Protein AF-A0A227FK94-F1 (afdb_monomer)

InterPro domains:
  IPR013780 Glycosyl hydrolase, all-beta [G3DSA:2.60.40.1180] (21-68)

Solvent-accessible surface area (backbone atoms only — not comparable to full-atom values): 4322 Å² total; per-residue (Å²): 140,74,87,82,56,86,55,54,64,57,51,52,52,53,52,50,52,42,72,73,35,61,23,71,70,76,26,52,79,45,86,59,45,77,65,96,41,37,38,27,31,39,21,36,41,90,91,47,72,45,78,48,74,45,78,76,45,97,61,93,80,88,83,83,69,80,86,130

Structure (mmCIF, N/CA/C/O backbone):
data_AF-A0A227FK94-F1
#
_entry.id   AF-A0A227FK94-F1
#
loop_
_atom_site.group_PDB
_atom_site.id
_atom_site.type_symbol
_atom_site.label_atom_id
_atom_site.label_alt_id
_atom_site.label_comp_id
_atom_site.label_asym_id
_atom_site.label_entity_id
_atom_site.label_seq_id
_atom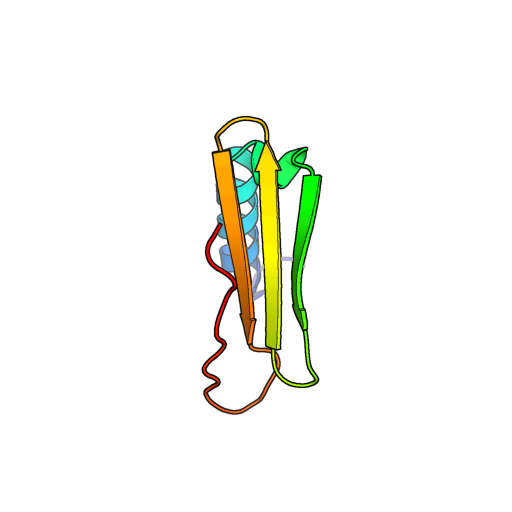_site.pdbx_PDB_ins_code
_atom_site.Cartn_x
_atom_site.Cartn_y
_atom_site.Cartn_z
_atom_site.occupancy
_atom_site.B_iso_or_equiv
_atom_site.auth_seq_id
_atom_site.auth_comp_id
_atom_site.auth_asym_id
_atom_site.auth_atom_id
_atom_site.pdbx_PDB_model_num
ATOM 1 N N . LEU A 1 1 ? 25.212 -1.633 10.505 1.00 51.62 1 LEU A N 1
ATOM 2 C CA . LEU A 1 1 ? 25.404 -0.950 9.204 1.00 51.62 1 LEU A CA 1
ATOM 3 C C . LEU A 1 1 ? 24.055 -0.400 8.734 1.00 51.62 1 LEU A C 1
ATOM 5 O O . LEU A 1 1 ? 23.350 -1.062 7.995 1.00 51.62 1 LEU A O 1
ATOM 9 N N . VAL A 1 2 ? 23.651 0.762 9.254 1.00 62.28 2 VAL A N 1
ATOM 10 C CA . VAL A 1 2 ? 22.452 1.519 8.810 1.00 62.28 2 VAL A CA 1
ATOM 11 C C . VAL A 1 2 ? 22.862 2.901 8.275 1.00 62.28 2 VAL A C 1
ATOM 13 O O . VAL A 1 2 ? 22.089 3.591 7.617 1.00 62.28 2 VAL A O 1
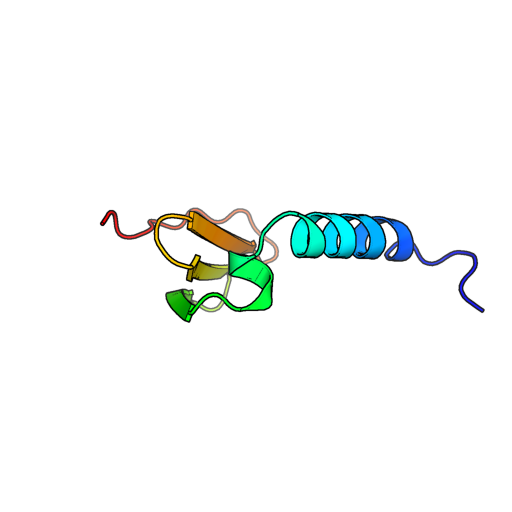ATOM 16 N N . GLN A 1 3 ? 24.114 3.296 8.517 1.00 61.84 3 GLN A N 1
ATOM 17 C CA . GLN A 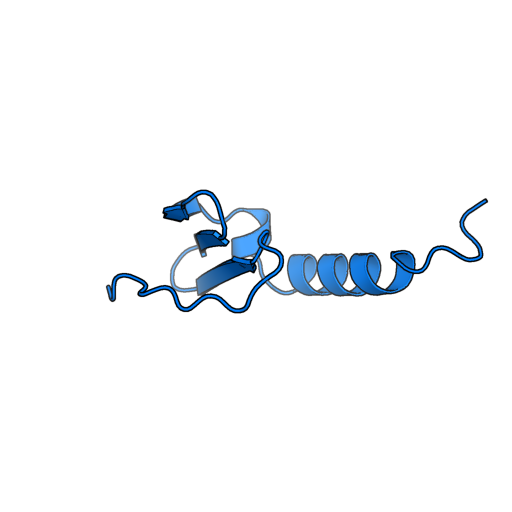1 3 ? 24.660 4.555 8.040 1.00 61.84 3 GLN A CA 1
ATOM 18 C C . GLN A 1 3 ? 24.888 4.472 6.526 1.00 61.84 3 GLN A C 1
ATOM 20 O O . GLN A 1 3 ? 25.654 3.627 6.070 1.00 61.84 3 GLN A O 1
ATOM 25 N N . GLY A 1 4 ? 24.182 5.319 5.769 1.00 76.12 4 GLY A N 1
ATOM 26 C CA . GLY A 1 4 ? 24.334 5.468 4.317 1.00 76.12 4 GLY A CA 1
ATOM 27 C C . GLY A 1 4 ? 23.191 4.930 3.446 1.00 76.12 4 GLY A C 1
ATOM 28 O O . GLY A 1 4 ? 23.291 5.028 2.228 1.00 76.12 4 GLY A O 1
ATOM 29 N N . SER A 1 5 ? 22.108 4.376 4.010 1.00 85.94 5 SER A N 1
ATOM 30 C CA . SER A 1 5 ? 20.976 3.928 3.180 1.00 85.94 5 SER A CA 1
ATOM 31 C C . SER A 1 5 ? 20.195 5.127 2.619 1.00 85.94 5 SER A C 1
ATOM 33 O O . SER A 1 5 ? 19.659 5.903 3.417 1.00 85.94 5 SER A O 1
ATOM 35 N N . PRO A 1 6 ? 20.038 5.255 1.286 1.00 88.00 6 PRO A N 1
ATOM 36 C CA . PRO A 1 6 ? 19.228 6.321 0.689 1.00 88.00 6 PRO A CA 1
ATOM 37 C C . PRO A 1 6 ? 17.740 6.200 1.058 1.00 88.00 6 PRO A C 1
ATOM 39 O O . PRO A 1 6 ? 16.992 7.168 0.970 1.00 88.00 6 PRO A O 1
ATOM 42 N N . TRP A 1 7 ? 17.311 5.025 1.525 1.00 92.06 7 TRP A N 1
ATOM 43 C CA . TRP A 1 7 ? 15.917 4.730 1.8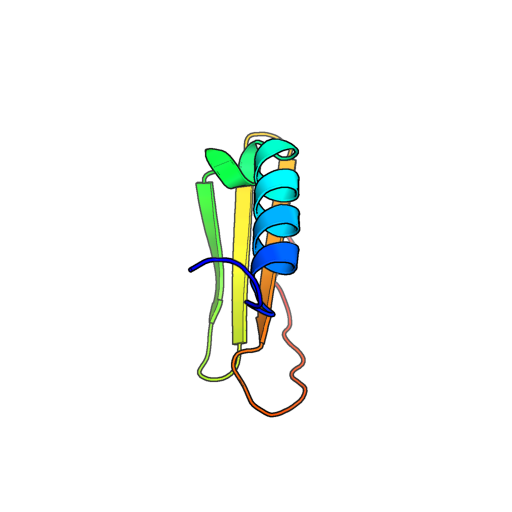46 1.00 92.06 7 TRP A CA 1
ATOM 44 C C . TRP A 1 7 ? 15.538 5.043 3.291 1.00 92.06 7 TRP A C 1
ATOM 46 O O . TRP A 1 7 ? 14.354 5.118 3.607 1.00 92.06 7 TRP A O 1
ATOM 56 N N . LEU A 1 8 ? 16.517 5.206 4.189 1.00 93.25 8 LEU A N 1
ATOM 57 C CA . LEU A 1 8 ? 16.244 5.329 5.623 1.00 93.25 8 LEU A CA 1
ATOM 58 C C . LEU A 1 8 ? 15.345 6.531 5.930 1.00 93.25 8 LEU A C 1
ATOM 60 O O . LEU A 1 8 ? 14.378 6.395 6.675 1.00 93.25 8 LEU A O 1
ATOM 64 N N . HIS A 1 9 ? 15.649 7.682 5.330 1.00 93.00 9 HIS A N 1
ATOM 65 C CA . HIS A 1 9 ? 14.868 8.895 5.539 1.00 93.00 9 HIS A CA 1
ATOM 66 C C . HIS A 1 9 ? 13.436 8.746 5.009 1.00 93.00 9 HIS A C 1
ATOM 68 O O . HIS A 1 9 ? 12.483 9.090 5.705 1.00 93.00 9 HIS A O 1
ATOM 74 N N . LEU A 1 10 ? 13.279 8.145 3.825 1.00 94.00 10 LEU A N 1
ATOM 75 C CA . LEU A 1 10 ? 11.971 7.868 3.234 1.00 94.00 10 LEU A CA 1
ATOM 76 C C . LEU A 1 10 ? 11.125 6.957 4.138 1.00 94.00 10 LEU A C 1
ATOM 78 O O . LEU A 1 10 ? 9.971 7.264 4.426 1.00 94.00 10 LEU A O 1
ATOM 82 N N . TYR A 1 11 ? 11.705 5.868 4.653 1.00 94.81 11 TYR A N 1
ATOM 83 C CA . TYR A 1 11 ? 10.992 4.973 5.567 1.00 94.81 11 TYR A CA 1
ATOM 84 C C . TYR A 1 11 ? 10.615 5.655 6.882 1.00 94.81 11 TYR A C 1
ATOM 86 O O . TYR A 1 11 ? 9.522 5.416 7.389 1.00 94.81 11 TYR A O 1
ATOM 94 N N . GLN A 1 12 ? 11.475 6.521 7.428 1.00 95.69 12 GLN A N 1
ATOM 95 C CA . GLN A 1 12 ? 11.129 7.321 8.607 1.00 95.69 12 GLN A CA 1
ATOM 96 C C . GLN A 1 12 ? 9.912 8.210 8.331 1.00 95.69 12 GLN A C 1
ATOM 98 O O . GLN A 1 12 ? 8.975 8.210 9.124 1.00 95.69 12 GLN A O 1
ATOM 103 N N . GLN A 1 13 ? 9.872 8.890 7.181 1.00 96.19 13 GLN A N 1
ATOM 104 C CA . GLN A 1 13 ? 8.718 9.699 6.778 1.00 96.19 13 GLN A CA 1
ATOM 105 C C . GLN A 1 13 ? 7.442 8.855 6.649 1.00 96.19 13 GLN A C 1
ATOM 107 O O . GLN A 1 13 ? 6.402 9.229 7.184 1.00 96.19 13 GLN A O 1
ATOM 112 N N . TRP A 1 14 ? 7.511 7.686 6.006 1.00 96.56 14 TRP A N 1
ATOM 113 C CA . TRP A 1 14 ? 6.358 6.786 5.880 1.00 96.56 14 TRP A CA 1
ATOM 114 C C . TRP A 1 14 ? 5.869 6.245 7.225 1.00 96.56 14 TRP A C 1
ATOM 116 O O . TRP A 1 14 ? 4.663 6.107 7.432 1.00 96.56 14 TRP A O 1
ATOM 126 N N . ILE A 1 15 ? 6.785 5.957 8.152 1.00 98.00 15 ILE A N 1
ATOM 127 C CA . ILE A 1 15 ? 6.442 5.537 9.515 1.00 98.00 15 ILE A CA 1
ATOM 128 C C . ILE A 1 15 ? 5.708 6.661 10.251 1.00 98.00 15 ILE A C 1
ATOM 130 O O . ILE A 1 15 ? 4.690 6.387 10.885 1.00 98.00 15 ILE A O 1
ATOM 134 N N . GLU A 1 16 ? 6.176 7.907 10.153 1.00 98.25 16 GLU A N 1
ATOM 135 C CA . GLU A 1 16 ? 5.502 9.044 10.792 1.00 98.25 16 GLU A CA 1
ATOM 136 C C . GLU A 1 16 ? 4.120 9.312 10.181 1.00 98.25 16 GLU A C 1
ATOM 138 O O . GLU A 1 16 ? 3.150 9.463 10.923 1.00 98.25 16 GLU A O 1
ATOM 143 N N . ILE A 1 17 ? 3.979 9.231 8.852 1.00 97.62 17 ILE A N 1
ATOM 144 C CA . ILE A 1 17 ? 2.668 9.295 8.178 1.00 97.62 17 ILE A CA 1
ATOM 145 C C . ILE A 1 17 ? 1.744 8.190 8.707 1.00 97.62 17 ILE A C 1
ATOM 147 O O . ILE A 1 17 ? 0.611 8.451 9.108 1.00 97.62 17 ILE A O 1
ATOM 151 N N . ARG A 1 18 ? 2.223 6.942 8.776 1.00 97.69 18 ARG A N 1
ATOM 152 C CA . ARG A 1 18 ? 1.426 5.822 9.293 1.00 97.69 18 ARG A CA 1
ATOM 153 C C . ARG A 1 18 ? 0.985 6.051 10.740 1.00 97.69 18 ARG A C 1
ATOM 155 O O . ARG A 1 18 ? -0.136 5.685 11.072 1.00 97.69 18 ARG A O 1
ATOM 162 N N . LYS A 1 19 ? 1.829 6.633 11.599 1.00 97.56 19 LYS A N 1
ATOM 163 C CA . LYS A 1 19 ? 1.474 6.959 12.994 1.00 97.56 19 LYS A CA 1
ATOM 164 C C . LYS A 1 19 ? 0.398 8.041 13.083 1.00 97.56 19 LYS A C 1
ATOM 166 O O . LYS A 1 19 ? -0.463 7.950 13.955 1.00 97.56 19 LYS A O 1
ATOM 171 N N . GLN A 1 20 ? 0.450 9.028 12.189 1.00 97.75 20 GLN A N 1
ATOM 172 C CA . GLN A 1 20 ? -0.493 10.143 12.149 1.00 97.75 20 GLN A CA 1
ATOM 173 C C . GLN A 1 20 ? -1.905 9.708 11.736 1.00 97.75 20 GLN A C 1
ATOM 175 O O . GLN A 1 20 ? -2.873 10.208 12.302 1.00 97.75 20 GLN A O 1
ATOM 180 N N . PHE A 1 21 ? -2.027 8.765 10.798 1.00 97.69 21 PHE A N 1
ATOM 181 C CA . PHE A 1 21 ? -3.322 8.363 10.246 1.00 97.69 21 PHE A CA 1
ATOM 182 C C . PHE A 1 21 ? -3.727 6.944 10.656 1.00 97.69 21 PHE A C 1
ATOM 184 O O . PHE A 1 21 ? -3.115 5.950 10.246 1.00 97.69 21 PHE A O 1
ATOM 191 N N . GLN A 1 22 ? -4.795 6.829 11.447 1.00 97.12 22 GLN A N 1
ATOM 192 C CA . GLN A 1 22 ? -5.254 5.545 11.987 1.00 97.12 22 GLN A CA 1
ATOM 193 C C . GLN A 1 22 ? -5.814 4.624 10.896 1.00 97.12 22 GLN A C 1
ATOM 195 O O . GLN A 1 22 ? -5.609 3.409 10.969 1.00 97.12 22 GLN A O 1
ATOM 200 N N . ALA A 1 23 ? -6.407 5.170 9.827 1.00 98.12 23 ALA A N 1
ATOM 201 C CA . ALA A 1 23 ? -6.850 4.376 8.683 1.00 98.12 23 ALA A CA 1
ATOM 202 C C . ALA A 1 23 ? -5.703 3.577 8.041 1.00 98.12 23 ALA A C 1
ATOM 204 O O . ALA A 1 23 ? -5.896 2.428 7.639 1.00 98.12 23 ALA A O 1
ATOM 205 N N . LEU A 1 24 ? -4.471 4.103 8.026 1.00 97.94 24 LEU A N 1
ATOM 206 C CA . LEU A 1 24 ? -3.307 3.349 7.542 1.00 97.94 24 LEU A CA 1
ATOM 207 C C . LEU A 1 24 ? -2.914 2.200 8.481 1.00 97.94 24 LEU A C 1
ATOM 209 O O . LEU A 1 24 ? -2.348 1.200 8.019 1.00 97.94 24 LEU A O 1
ATOM 213 N N . GLN A 1 25 ? -3.214 2.301 9.776 1.00 97.69 25 GLN A N 1
ATOM 214 C CA . GLN A 1 25 ? -2.875 1.291 10.779 1.00 97.69 25 GLN A CA 1
ATOM 215 C C . GLN A 1 25 ? -3.895 0.155 10.821 1.00 97.69 25 GLN A C 1
ATOM 217 O O . GLN A 1 25 ? -3.497 -1.002 10.675 1.00 97.69 25 GLN A O 1
ATOM 222 N N . SER A 1 26 ? -5.179 0.488 10.951 1.00 97.00 26 SER A N 1
ATOM 223 C CA . SER A 1 26 ? -6.270 -0.458 11.232 1.00 97.00 26 SER A CA 1
ATOM 224 C C . SER A 1 26 ? -7.480 -0.323 10.302 1.00 97.00 26 SER A C 1
ATOM 226 O O . SER A 1 26 ? -8.421 -1.103 10.427 1.00 97.00 26 SER A O 1
ATOM 228 N N . GLY A 1 27 ? -7.461 0.618 9.354 1.00 97.62 27 GLY A N 1
ATOM 229 C CA . GLY A 1 27 ? -8.547 0.783 8.391 1.00 97.62 27 GLY A CA 1
ATOM 230 C C . GLY A 1 27 ? -8.682 -0.400 7.432 1.00 97.62 27 GLY A C 1
ATOM 231 O O . GLY A 1 27 ? -7.677 -1.035 7.079 1.00 97.62 27 GLY A O 1
ATOM 232 N N . SER A 1 28 ? -9.913 -0.668 6.991 1.00 97.69 28 SER A N 1
ATOM 233 C CA . SER A 1 28 ? -10.218 -1.643 5.940 1.00 97.69 28 SER A CA 1
ATOM 234 C C . SER A 1 28 ? -9.495 -1.272 4.644 1.00 97.69 28 SER A C 1
ATOM 236 O O . SER A 1 28 ? -9.100 -0.123 4.445 1.00 97.69 28 SER A O 1
ATOM 238 N N . MET A 1 29 ? -9.267 -2.255 3.776 1.00 97.00 29 MET A N 1
ATOM 239 C CA . MET A 1 29 ? -8.593 -2.054 2.496 1.00 97.00 29 MET A CA 1
ATOM 240 C C . MET A 1 29 ? -9.551 -2.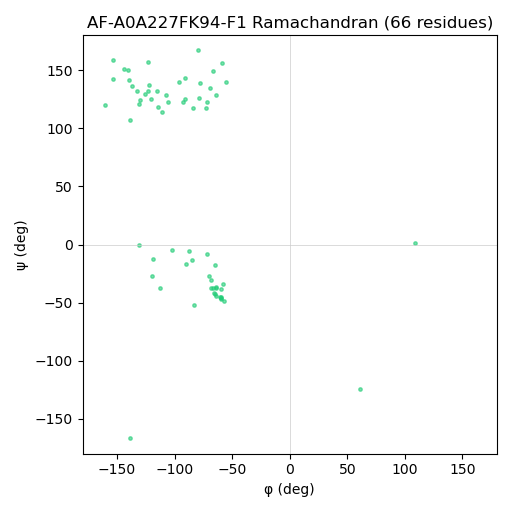353 1.349 1.00 97.00 29 MET A C 1
ATOM 242 O O . MET A 1 29 ? -10.172 -3.415 1.332 1.00 97.00 29 MET A O 1
ATOM 246 N N . GLN A 1 30 ? -9.612 -1.446 0.377 1.00 96.00 30 GLN A N 1
ATOM 247 C CA . GLN A 1 30 ? -10.390 -1.615 -0.847 1.00 96.00 30 GLN A CA 1
ATOM 248 C C . GLN A 1 30 ? -9.516 -1.308 -2.060 1.00 96.00 30 GLN A C 1
ATOM 250 O O . GLN A 1 30 ? -8.957 -0.219 -2.167 1.00 96.00 30 GLN A O 1
ATOM 255 N N . TRP A 1 31 ? -9.409 -2.259 -2.984 1.00 96.06 31 TRP A N 1
ATOM 256 C CA . TRP A 1 31 ? -8.735 -2.036 -4.260 1.00 96.06 31 TRP A CA 1
ATOM 257 C C . TRP A 1 31 ? -9.548 -1.080 -5.131 1.00 96.06 31 TRP A C 1
ATOM 259 O O . TRP A 1 31 ? -10.763 -1.229 -5.248 1.00 96.06 31 TRP A O 1
ATOM 269 N N . LEU A 1 32 ? -8.865 -0.106 -5.730 1.00 96.12 32 LEU A N 1
ATOM 270 C CA . LEU A 1 32 ? -9.463 0.884 -6.627 1.00 96.12 32 LEU A CA 1
ATOM 271 C C . LEU A 1 32 ? -8.966 0.704 -8.064 1.00 96.12 32 LEU A C 1
ATOM 273 O O . LEU A 1 32 ? -9.736 0.870 -9.002 1.00 96.12 32 LEU A O 1
ATOM 277 N N . TYR A 1 33 ? -7.690 0.350 -8.223 1.00 95.94 33 TYR A N 1
ATOM 278 C CA . TYR A 1 33 ? -7.038 0.127 -9.510 1.00 95.94 33 TYR A CA 1
ATOM 279 C C . TYR A 1 33 ? -5.873 -0.854 -9.344 1.00 95.94 33 TYR A C 1
ATOM 281 O O . TYR A 1 33 ? -5.169 -0.801 -8.333 1.00 95.94 33 TYR A O 1
ATOM 289 N N . CYS A 1 34 ? -5.648 -1.735 -10.317 1.00 95.38 34 CYS A N 1
ATOM 290 C CA . CYS A 1 34 ? -4.472 -2.602 -10.360 1.00 95.38 34 CYS A CA 1
ATOM 291 C C . CYS A 1 34 ? -4.250 -3.119 -11.786 1.00 95.38 34 CYS A C 1
ATOM 293 O O . CYS A 1 34 ? -5.114 -3.810 -12.327 1.00 95.38 34 CYS A O 1
ATOM 295 N N . ASP A 1 35 ? -3.096 -2.804 -12.364 1.00 94.50 35 ASP A N 1
ATOM 296 C CA . ASP A 1 35 ? -2.609 -3.362 -13.626 1.00 94.50 35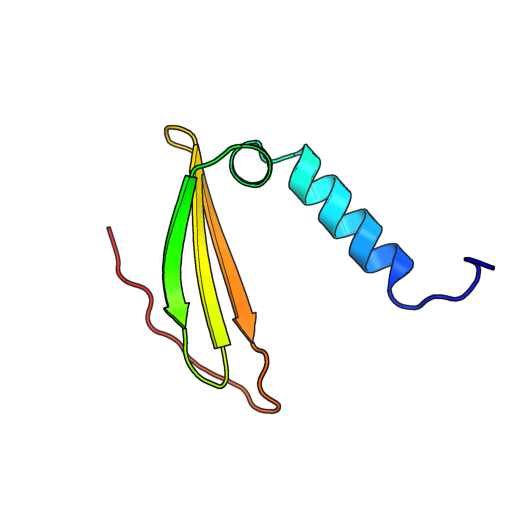 ASP A CA 1
ATOM 297 C C . ASP A 1 35 ? -1.098 -3.659 -13.534 1.00 94.50 35 ASP A C 1
ATOM 299 O O . ASP A 1 35 ? -0.511 -3.689 -12.448 1.00 94.50 35 ASP A O 1
ATOM 303 N N . GLU A 1 36 ? -0.444 -3.903 -14.669 1.00 94.50 36 GLU A N 1
ATOM 304 C CA . GLU A 1 36 ? 0.992 -4.184 -14.717 1.00 94.50 36 GLU A CA 1
ATOM 305 C C . GLU A 1 36 ? 1.915 -2.976 -14.452 1.00 94.50 36 GLU A C 1
ATOM 307 O O . GLU A 1 36 ? 3.129 -3.157 -14.333 1.00 94.50 36 GLU A O 1
ATOM 312 N N . ARG A 1 37 ? 1.381 -1.751 -14.370 1.00 95.56 37 ARG A N 1
ATOM 313 C CA . ARG A 1 37 ? 2.149 -0.494 -14.270 1.00 95.56 37 ARG A CA 1
ATOM 314 C C . ARG A 1 37 ? 1.863 0.289 -13.003 1.00 95.56 37 ARG A C 1
ATOM 316 O O . ARG A 1 37 ? 2.730 1.030 -12.546 1.00 95.56 37 ARG A O 1
ATOM 323 N N . ALA A 1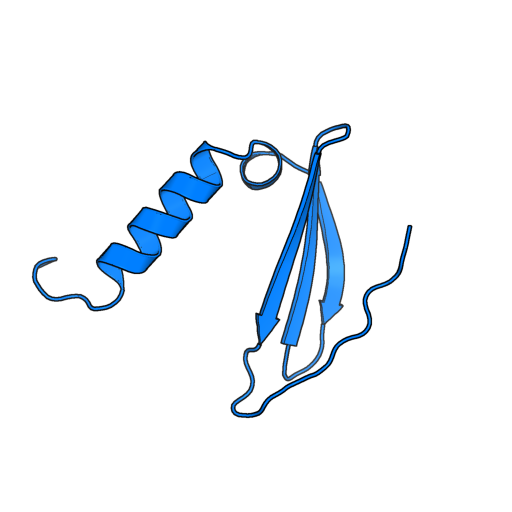 38 ? 0.680 0.154 -12.425 1.00 96.69 38 ALA A N 1
ATOM 324 C CA . ALA A 1 38 ? 0.281 0.898 -11.250 1.00 96.69 38 ALA A CA 1
ATOM 325 C C . ALA A 1 38 ? -0.774 0.156 -10.436 1.00 96.69 38 ALA A C 1
ATOM 327 O O . ALA A 1 38 ? -1.538 -0.678 -10.923 1.00 96.69 38 ALA A O 1
ATOM 328 N N . PHE A 1 39 ? -0.859 0.528 -9.166 1.00 96.62 39 PHE A N 1
ATOM 329 C CA . PHE A 1 39 ? -1.963 0.119 -8.321 1.00 96.62 39 PHE A CA 1
ATOM 330 C C . PHE A 1 39 ? -2.403 1.255 -7.409 1.00 96.62 39 PHE A C 1
ATOM 332 O O . PHE A 1 39 ? -1.603 2.098 -6.997 1.00 96.62 39 PHE A O 1
ATOM 339 N N . ALA A 1 40 ? -3.686 1.248 -7.067 1.00 97.31 40 ALA A N 1
ATOM 340 C CA . ALA A 1 40 ? -4.255 2.138 -6.078 1.00 97.31 40 ALA A CA 1
ATOM 341 C C . ALA A 1 40 ? -5.265 1.414 -5.187 1.00 97.31 40 ALA A C 1
ATOM 343 O O . ALA A 1 40 ? -6.055 0.583 -5.645 1.00 97.31 40 ALA A O 1
ATOM 344 N N . TYR A 1 41 ? -5.255 1.754 -3.903 1.00 97.06 41 TYR A N 1
ATOM 345 C CA . TYR A 1 41 ? -6.203 1.240 -2.923 1.00 97.06 41 TYR A CA 1
ATOM 346 C C . TYR A 1 41 ? -6.574 2.312 -1.897 1.00 97.06 41 TYR A C 1
ATOM 348 O O . TYR A 1 41 ? -5.781 3.198 -1.579 1.00 97.06 41 TYR A O 1
ATOM 356 N N . ALA A 1 42 ? -7.784 2.206 -1.356 1.00 97.06 42 ALA A N 1
ATOM 357 C CA . ALA A 1 42 ? -8.233 2.989 -0.219 1.00 97.06 42 ALA A CA 1
ATOM 358 C C . ALA A 1 42 ? -7.928 2.259 1.093 1.00 97.06 42 ALA A C 1
ATOM 360 O O . ALA A 1 42 ? -8.043 1.032 1.189 1.00 97.06 42 ALA A O 1
ATOM 361 N N . ARG A 1 43 ? -7.568 3.032 2.117 1.00 97.75 43 ARG A N 1
ATOM 362 C CA . ARG A 1 43 ? -7.582 2.633 3.524 1.00 97.75 43 ARG A CA 1
ATOM 363 C C . ARG A 1 43 ? -8.619 3.470 4.246 1.00 97.75 43 ARG A C 1
ATOM 365 O O . ARG A 1 43 ? -8.471 4.689 4.272 1.00 97.75 43 ARG A O 1
ATOM 372 N N . GLN A 1 44 ? -9.638 2.829 4.809 1.00 96.81 44 GLN A N 1
ATOM 373 C CA . GLN A 1 44 ? -10.773 3.521 5.419 1.00 96.81 44 GLN A CA 1
ATOM 374 C C . GLN A 1 44 ? -10.970 3.114 6.878 1.00 96.81 44 GLN A C 1
ATOM 376 O O . GLN A 1 44 ? -10.996 1.928 7.206 1.00 96.81 44 GLN A O 1
ATOM 381 N N . LEU A 1 45 ? -11.139 4.097 7.759 1.00 97.75 45 LEU A N 1
ATOM 382 C CA . LEU A 1 45 ? -11.516 3.887 9.154 1.00 97.75 45 LEU A CA 1
ATOM 383 C C . LEU A 1 45 ? -12.539 4.945 9.572 1.00 97.75 45 LEU A C 1
ATOM 385 O O . LEU A 1 45 ? -12.200 6.110 9.767 1.00 97.75 45 LEU A O 1
ATOM 389 N N . GLY A 1 46 ? -13.800 4.531 9.720 1.00 95.62 46 GLY A N 1
ATOM 390 C CA . GLY A 1 46 ? -14.901 5.469 9.935 1.00 95.62 46 GLY A CA 1
ATOM 391 C C . GLY A 1 46 ? -15.026 6.433 8.752 1.00 95.62 46 GLY A C 1
ATOM 392 O O . GLY A 1 46 ? -15.134 5.997 7.608 1.00 95.62 46 GLY A O 1
ATOM 393 N N . GLU A 1 47 ? -14.984 7.732 9.036 1.00 94.44 47 GLU A N 1
ATOM 394 C CA . GLU A 1 47 ? -15.056 8.797 8.026 1.00 94.44 47 GLU A CA 1
ATOM 395 C C . GLU A 1 47 ? -13.685 9.133 7.402 1.00 94.44 47 GLU A C 1
ATOM 397 O O . GLU A 1 47 ? -13.625 9.793 6.367 1.00 94.44 47 GLU A O 1
ATOM 402 N N . GLU A 1 48 ? -12.571 8.662 7.980 1.00 95.38 48 GLU A N 1
ATOM 403 C CA . GLU A 1 48 ? -11.231 8.884 7.425 1.00 95.38 48 GLU A CA 1
ATOM 404 C C . GLU A 1 48 ? -10.968 7.916 6.269 1.00 95.38 48 GLU A C 1
ATOM 406 O O . GLU A 1 48 ? -11.057 6.697 6.437 1.00 95.38 48 GLU A O 1
ATOM 411 N N . THR A 1 49 ? -10.592 8.452 5.103 1.00 95.31 49 THR A N 1
ATOM 412 C CA . THR A 1 49 ? -10.139 7.647 3.962 1.00 95.31 49 THR A CA 1
ATOM 413 C C . THR A 1 49 ? -8.859 8.188 3.356 1.00 95.31 49 THR A C 1
ATOM 415 O O . THR A 1 49 ? -8.739 9.376 3.066 1.00 95.31 49 THR A O 1
ATOM 418 N N . ILE A 1 50 ? -7.906 7.284 3.135 1.00 96.75 50 ILE A N 1
ATOM 419 C CA . ILE A 1 50 ? -6.615 7.578 2.517 1.00 96.75 50 ILE A CA 1
ATOM 420 C C . ILE A 1 50 ? -6.469 6.742 1.259 1.00 96.75 50 ILE A C 1
ATOM 422 O O . ILE A 1 50 ? -6.565 5.516 1.307 1.00 96.75 50 ILE A O 1
ATOM 426 N N . ILE A 1 51 ? -6.196 7.411 0.143 1.00 96.44 51 ILE A N 1
ATOM 427 C CA . ILE A 1 51 ? -5.865 6.764 -1.122 1.00 96.44 51 ILE A CA 1
ATOM 428 C C . ILE A 1 51 ? -4.349 6.597 -1.190 1.00 96.44 51 ILE A C 1
ATOM 430 O O . ILE A 1 51 ? -3.598 7.562 -1.064 1.00 96.44 51 ILE A O 1
ATOM 434 N N . VAL A 1 52 ? -3.904 5.364 -1.410 1.00 96.62 52 VAL A N 1
ATOM 435 C CA . VAL A 1 52 ? -2.517 5.043 -1.742 1.00 96.62 52 VAL A CA 1
ATOM 436 C C . VAL A 1 52 ? -2.474 4.702 -3.222 1.00 96.62 52 VAL A C 1
ATOM 438 O O . VAL A 1 52 ? -3.168 3.783 -3.641 1.00 96.62 52 VAL A O 1
ATOM 441 N N . ALA A 1 53 ? -1.665 5.423 -3.995 1.00 96.25 53 ALA A N 1
ATOM 442 C CA . ALA A 1 53 ? -1.425 5.159 -5.410 1.00 96.25 53 ALA A CA 1
ATOM 443 C C . ALA A 1 53 ? 0.080 5.015 -5.649 1.00 96.25 53 ALA A C 1
ATOM 445 O O . ALA A 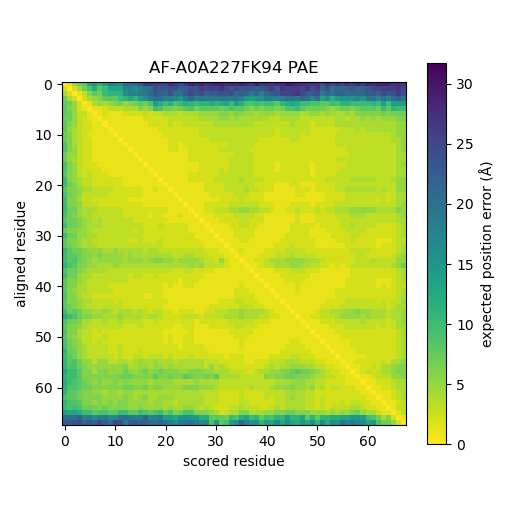1 53 ? 0.868 5.852 -5.206 1.00 96.25 53 ALA A O 1
ATOM 446 N N . VAL A 1 54 ? 0.478 3.942 -6.328 1.00 96.62 54 VAL A N 1
ATOM 447 C CA . VAL A 1 54 ? 1.880 3.627 -6.601 1.00 96.62 54 VAL A CA 1
ATOM 448 C C . VAL A 1 54 ? 2.031 3.316 -8.079 1.00 96.62 54 VAL A C 1
ATOM 450 O O . VAL A 1 54 ? 1.422 2.378 -8.590 1.00 96.62 54 VAL A O 1
ATOM 453 N N . ASN A 1 55 ? 2.875 4.096 -8.748 1.00 97.31 55 ASN A N 1
ATOM 454 C CA . ASN A 1 55 ? 3.376 3.764 -10.073 1.00 97.31 55 ASN A CA 1
ATOM 455 C C . ASN A 1 55 ? 4.582 2.826 -9.911 1.00 97.31 55 ASN A C 1
ATOM 457 O O . ASN A 1 55 ? 5.582 3.202 -9.299 1.00 97.31 55 ASN A O 1
ATOM 461 N N . ILE A 1 56 ? 4.462 1.604 -10.423 1.00 95.94 56 ILE A N 1
ATOM 462 C CA . ILE A 1 56 ? 5.529 0.592 -10.463 1.00 95.94 56 ILE A CA 1
ATOM 463 C C . ILE A 1 56 ? 6.164 0.477 -11.859 1.00 95.94 56 ILE A C 1
ATOM 465 O O . ILE A 1 56 ? 7.133 -0.259 -12.041 1.00 95.94 56 ILE A O 1
ATOM 469 N N . GLY A 1 57 ? 5.627 1.200 -12.842 1.00 94.31 57 GLY A N 1
ATOM 470 C CA . GLY A 1 57 ? 6.147 1.292 -14.194 1.00 94.31 57 GLY A CA 1
ATOM 471 C C . GLY A 1 57 ? 7.329 2.254 -14.318 1.00 94.31 57 GLY A C 1
ATOM 472 O O . GLY A 1 57 ? 7.632 3.062 -13.444 1.00 94.31 57 GLY A O 1
ATOM 473 N N . LEU A 1 58 ? 8.002 2.178 -15.467 1.00 94.19 58 LEU A N 1
ATOM 474 C CA . LEU A 1 58 ? 9.115 3.068 -15.824 1.00 94.19 58 LEU A CA 1
ATOM 475 C C . LEU A 1 58 ? 8.656 4.369 -16.501 1.00 94.19 58 LEU A C 1
ATOM 477 O O . LEU A 1 58 ? 9.480 5.223 -16.817 1.00 94.19 58 LEU A O 1
ATOM 481 N N . GLN A 1 59 ? 7.359 4.491 -16.780 1.00 95.12 59 GLN A N 1
ATOM 482 C CA . GLN A 1 59 ? 6.762 5.608 -17.505 1.00 95.12 59 GLN A CA 1
ATOM 483 C C . GLN A 1 59 ? 5.679 6.268 -16.659 1.00 95.12 59 GLN A C 1
ATOM 485 O O . GLN A 1 59 ? 5.091 5.648 -15.769 1.00 95.12 59 GLN A O 1
ATOM 490 N N . GLU A 1 60 ? 5.402 7.533 -16.961 1.00 94.75 60 GLU A N 1
ATOM 491 C CA . GLU A 1 60 ? 4.236 8.227 -16.429 1.00 94.75 60 GLU A CA 1
ATOM 492 C C . GLU A 1 60 ? 2.957 7.443 -16.751 1.00 94.75 60 GLU A C 1
ATOM 494 O O . GLU A 1 60 ? 2.827 6.848 -17.822 1.00 94.75 60 GLU A O 1
ATOM 499 N N . SER A 1 61 ? 2.039 7.395 -15.788 1.00 92.69 61 SER A N 1
ATOM 500 C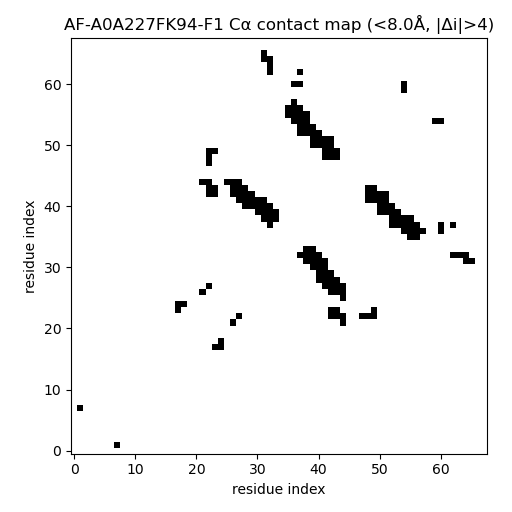 CA . SER A 1 61 ? 0.769 6.684 -15.907 1.00 92.69 61 SER A CA 1
ATOM 501 C C . SER A 1 61 ? -0.345 7.543 -15.329 1.00 92.69 61 SER A C 1
ATOM 503 O O . SER A 1 61 ? -0.195 8.126 -14.254 1.00 92.69 61 SER A O 1
ATOM 505 N N . THR A 1 62 ? -1.465 7.596 -16.040 1.00 94.88 62 THR A N 1
ATOM 506 C CA . THR A 1 62 ? -2.710 8.204 -15.572 1.00 94.88 62 THR A CA 1
ATOM 507 C C . THR A 1 62 ? -3.684 7.080 -15.264 1.00 94.88 62 THR A C 1
ATOM 509 O O . THR A 1 62 ? -3.882 6.199 -16.097 1.00 94.88 62 THR A O 1
ATOM 512 N N . ILE A 1 63 ? -4.261 7.105 -14.065 1.00 93.19 63 ILE A N 1
ATOM 513 C CA . ILE A 1 63 ? -5.270 6.140 -13.631 1.00 93.19 63 ILE A CA 1
ATOM 514 C C . ILE A 1 63 ? -6.535 6.896 -13.242 1.00 93.19 63 ILE A C 1
ATOM 516 O O . ILE A 1 63 ? -6.462 7.919 -12.558 1.00 93.19 63 ILE A O 1
ATOM 520 N N . ASP A 1 64 ? -7.683 6.373 -13.654 1.00 92.62 64 ASP A N 1
ATOM 521 C CA . ASP A 1 64 ? -8.982 6.871 -13.223 1.00 92.62 64 ASP A CA 1
ATOM 522 C C . ASP A 1 64 ? -9.429 6.078 -11.997 1.00 92.62 64 ASP A C 1
ATOM 524 O O . ASP A 1 64 ? -9.512 4.847 -12.024 1.00 92.62 64 ASP A O 1
ATOM 528 N N . LEU A 1 65 ? -9.699 6.783 -10.899 1.00 91.75 65 LEU A N 1
ATOM 529 C CA . LEU A 1 65 ? -10.206 6.173 -9.675 1.00 91.75 65 LEU A CA 1
ATOM 530 C C . LEU A 1 65 ? -11.734 6.299 -9.628 1.00 91.75 65 LEU A C 1
ATOM 532 O O . LEU A 1 65 ? -12.263 7.362 -9.964 1.00 91.75 65 LEU A O 1
ATOM 536 N N . PRO A 1 66 ? -12.460 5.260 -9.182 1.00 87.06 66 PRO A N 1
ATOM 537 C CA . PRO A 1 66 ? -13.901 5.361 -9.001 1.00 87.06 66 PRO A CA 1
ATOM 538 C C . PRO A 1 66 ? -14.222 6.393 -7.909 1.00 87.06 66 PRO A C 1
ATOM 540 O O . PRO A 1 66 ? -13.683 6.327 -6.803 1.00 87.06 66 PRO A O 1
ATOM 543 N N . LEU A 1 67 ? -15.106 7.344 -8.223 1.00 68.88 67 LEU A N 1
ATOM 544 C CA . LEU A 1 67 ? -15.695 8.261 -7.244 1.00 68.88 67 LEU A CA 1
ATOM 545 C C . LEU A 1 67 ? -16.803 7.531 -6.472 1.00 68.88 67 LEU A C 1
ATOM 547 O O . LEU A 1 67 ? -17.578 6.781 -7.070 1.00 68.88 67 LEU A O 1
ATOM 551 N N . TRP A 1 68 ? -16.863 7.756 -5.163 1.00 65.12 68 TRP A N 1
ATOM 552 C CA . TRP A 1 68 ? -17.855 7.206 -4.239 1.00 65.12 68 TRP A CA 1
ATOM 553 C C . TRP A 1 68 ? -18.486 8.334 -3.428 1.00 65.12 68 TRP A C 1
ATOM 555 O O . TRP A 1 68 ? -17.767 9.316 -3.128 1.00 65.12 68 TRP A O 1
#

Foldseek 3Di:
DPPPDPCPVVVVVVVVVCVVDVLSVDFDKAWFDDDPFKTWIWRDDPPDIDIDIDGPHPDDDDDDGDDD

Nearest PDB structures (foldseek):
  5bn7-assembly1_A  TM=8.971E-01  e=2.884E-02  Escherichia coli K-12
  5e0u-assembly3_C  TM=4.902E-01  e=3.814E+00  Homo sapiens
  8gnn-assembly1_B  TM=4.768E-01  e=4.330E+00  Homo sapiens
  7sh2-assembly1_F  TM=3.724E-01  e=5.581E+00  Saccharomyces cerevisiae

pLDDT: mean 92.77, std 9.44, range [51.62, 98.25]

Sequence (68 aa):
LVQGSPWLHLYQQWIEIRKQFQALQSGSMQWLYCDERAFAYARQLGEETIIVAVNIGLQESTIDLPLW

Radius of gyration: 14.52 Å; Cα contacts (8 Å, |Δi|>4): 86; chains: 1; bounding box: 43×14×30 Å

Secondary structure (DSSP, 8-state):
--TT-TTHHHHHHHHHHHHH-HHHHH-EEEEEEE-SSEEEEEEEETTEEEEEEEE-SSS----PPPP-

Organism: Vibrio parahaemolyticus (NCBI:txid670)

Mean predicted aligned error: 4.34 Å